Protein AF-A0A8H6Z418-F1 (afdb_monomer_lite)

Structure (mmCIF, N/CA/C/O backbone):
data_AF-A0A8H6Z418-F1
#
_entry.id   AF-A0A8H6Z418-F1
#
loop_
_atom_site.group_PDB
_atom_site.id
_atom_site.type_symbol
_atom_site.label_atom_id
_atom_site.label_alt_id
_atom_site.label_comp_id
_atom_site.label_asym_id
_atom_site.label_entity_id
_atom_site.label_seq_id
_atom_site.pdbx_PDB_ins_code
_atom_site.Cartn_x
_atom_site.Cartn_y
_atom_site.Cartn_z
_atom_site.occupancy
_atom_site.B_iso_or_equiv
_atom_site.auth_seq_id
_atom_site.auth_comp_id
_atom_site.auth_asym_id
_atom_site.auth_atom_id
_atom_site.pdbx_PDB_model_num
ATOM 1 N N . MET A 1 1 ? -3.586 14.957 1.392 1.00 54.38 1 MET A N 1
ATOM 2 C CA . MET A 1 1 ? -2.529 14.765 2.414 1.00 54.38 1 MET A CA 1
ATOM 3 C C . MET A 1 1 ? -3.075 15.207 3.766 1.00 54.38 1 MET A C 1
ATOM 5 O O . MET A 1 1 ? -3.506 16.353 3.880 1.00 54.38 1 MET A O 1
ATOM 9 N N . LEU A 1 2 ? -3.135 14.298 4.745 1.00 67.88 2 LEU A N 1
ATOM 10 C CA . LEU A 1 2 ? -3.645 14.557 6.098 1.00 67.88 2 LEU A CA 1
ATOM 11 C C . LEU A 1 2 ? -2.848 15.689 6.769 1.00 67.88 2 LEU A C 1
ATOM 13 O O . LEU A 1 2 ? -1.643 15.572 6.959 1.00 67.88 2 LEU A O 1
ATOM 17 N N . ARG A 1 3 ? -3.514 16.800 7.108 1.00 73.06 3 ARG A N 1
ATOM 18 C CA . ARG A 1 3 ? -2.892 17.946 7.810 1.00 73.06 3 ARG A CA 1
ATOM 19 C C . ARG A 1 3 ? -3.081 17.899 9.328 1.00 73.06 3 ARG A C 1
ATOM 21 O O . ARG A 1 3 ? -2.380 18.600 10.050 1.00 73.06 3 ARG A O 1
ATOM 28 N N . ARG A 1 4 ? -4.060 17.124 9.802 1.00 80.25 4 ARG A N 1
ATOM 29 C CA . ARG A 1 4 ? -4.372 16.894 11.217 1.00 80.25 4 ARG A CA 1
ATOM 30 C C . ARG A 1 4 ? -4.890 15.477 11.390 1.00 80.25 4 ARG A C 1
ATOM 32 O O . ARG A 1 4 ? -5.696 15.021 10.587 1.00 80.25 4 ARG A O 1
ATOM 39 N N . GLU A 1 5 ? -4.455 14.831 12.459 1.00 84.00 5 GLU A N 1
ATOM 40 C CA . GLU A 1 5 ? -4.834 13.466 12.807 1.00 84.00 5 GLU A CA 1
ATOM 41 C C . GLU A 1 5 ? -6.181 13.457 13.547 1.00 84.00 5 GLU A C 1
ATOM 43 O O . GLU A 1 5 ? -6.262 13.356 14.769 1.00 84.00 5 GLU A O 1
ATOM 48 N N . THR A 1 6 ? -7.268 13.657 12.800 1.00 90.44 6 THR A N 1
ATOM 49 C CA . THR A 1 6 ? -8.636 13.544 13.320 1.00 90.44 6 THR A CA 1
ATOM 50 C C . THR A 1 6 ? -9.298 12.286 12.780 1.00 90.44 6 THR A C 1
ATOM 52 O O . THR A 1 6 ? -9.028 11.877 11.655 1.00 90.44 6 THR A O 1
ATOM 55 N N . ALA A 1 7 ? -10.205 11.697 13.561 1.00 89.50 7 ALA A N 1
ATOM 56 C CA . ALA A 1 7 ? -10.920 10.482 13.171 1.00 89.50 7 ALA A CA 1
ATOM 57 C C . ALA A 1 7 ? -11.577 10.597 11.785 1.00 89.50 7 ALA A C 1
ATOM 59 O O . ALA A 1 7 ? -11.396 9.724 10.946 1.00 89.50 7 ALA A O 1
ATOM 60 N N . ASN A 1 8 ? -12.259 11.715 11.515 1.00 89.81 8 ASN A N 1
ATOM 61 C CA . ASN A 1 8 ? -12.911 11.946 10.225 1.00 89.81 8 ASN A CA 1
ATOM 62 C C . ASN A 1 8 ? -11.891 12.041 9.088 1.00 89.81 8 ASN A C 1
ATOM 64 O O . ASN A 1 8 ? -12.056 11.390 8.069 1.00 89.81 8 ASN A O 1
ATOM 68 N N . ALA A 1 9 ? -10.803 12.796 9.276 1.00 91.62 9 ALA A N 1
ATOM 69 C CA . ALA A 1 9 ? -9.796 12.944 8.231 1.00 91.62 9 ALA A CA 1
ATOM 70 C C . ALA A 1 9 ? -9.080 11.618 7.929 1.00 91.62 9 ALA A C 1
ATOM 72 O O . ALA A 1 9 ? -8.718 11.368 6.783 1.00 91.62 9 ALA A O 1
ATOM 73 N N . ILE A 1 10 ? -8.871 10.777 8.947 1.00 92.00 10 ILE A N 1
ATOM 74 C CA . ILE A 1 10 ? -8.301 9.436 8.782 1.00 92.00 10 ILE A CA 1
ATOM 75 C C . ILE A 1 10 ? -9.296 8.528 8.057 1.00 92.00 10 ILE A C 1
ATOM 77 O O . ILE A 1 10 ? -8.903 7.860 7.107 1.00 92.00 10 ILE A O 1
ATOM 81 N N . GLY A 1 11 ? -10.568 8.528 8.463 1.00 91.31 11 GLY A N 1
ATOM 82 C CA . GLY A 1 11 ? -11.621 7.739 7.820 1.00 91.31 11 GLY A CA 1
ATOM 83 C C . GLY A 1 11 ? -11.795 8.101 6.345 1.00 91.31 11 GLY A C 1
ATOM 84 O O . GLY A 1 11 ? -11.736 7.220 5.490 1.00 91.31 11 GLY A O 1
ATOM 85 N N . ASP A 1 12 ? -11.904 9.398 6.042 1.00 91.69 12 ASP A N 1
ATOM 86 C CA . ASP A 1 12 ? -12.006 9.917 4.674 1.00 91.69 12 ASP A CA 1
ATOM 87 C C . ASP A 1 12 ? -10.789 9.520 3.835 1.00 91.69 12 ASP A C 1
ATOM 89 O O . ASP A 1 12 ? -10.930 9.102 2.688 1.00 91.69 12 ASP A O 1
ATOM 93 N N . TRP A 1 13 ? -9.589 9.619 4.410 1.00 92.50 13 TRP A N 1
ATOM 94 C CA . TRP A 1 13 ? -8.359 9.234 3.728 1.00 92.50 13 TRP A CA 1
ATOM 95 C C . TRP A 1 13 ? -8.300 7.727 3.447 1.00 92.50 13 TRP A C 1
ATOM 97 O O . TRP A 1 13 ? -8.028 7.339 2.313 1.00 92.50 13 TRP A O 1
ATOM 107 N N . ILE A 1 14 ? -8.599 6.870 4.431 1.00 91.00 14 ILE A N 1
ATOM 108 C CA . ILE A 1 14 ? -8.635 5.410 4.234 1.00 91.00 14 ILE A CA 1
ATOM 109 C C . ILE A 1 14 ? -9.645 5.055 3.136 1.00 91.00 14 ILE A C 1
ATOM 111 O O . ILE A 1 14 ? -9.344 4.259 2.247 1.00 91.00 14 ILE A O 1
ATOM 115 N N . PHE A 1 15 ? -10.821 5.678 3.154 1.00 89.75 15 PHE A N 1
ATOM 116 C CA . PHE A 1 15 ? -11.842 5.445 2.142 1.00 89.75 15 PHE A CA 1
ATOM 117 C C . PHE A 1 15 ? -11.400 5.897 0.744 1.00 89.75 15 PHE A C 1
ATOM 119 O O . PHE A 1 15 ? -11.355 5.095 -0.188 1.00 89.75 15 PHE A O 1
ATOM 126 N N . GLN A 1 16 ? -11.038 7.169 0.588 1.00 90.38 16 GLN A N 1
ATOM 127 C CA . GLN A 1 16 ? -10.791 7.771 -0.723 1.00 90.38 16 GLN A CA 1
ATOM 128 C C . GLN A 1 16 ? -9.465 7.331 -1.344 1.00 90.38 16 GLN A C 1
ATOM 130 O O . GLN A 1 16 ? -9.397 7.065 -2.543 1.00 90.38 16 GLN A O 1
ATOM 135 N N . ASP A 1 17 ? -8.397 7.286 -0.550 1.00 88.69 17 ASP A N 1
ATOM 136 C CA . ASP A 1 17 ? -7.041 7.090 -1.062 1.00 88.69 17 ASP A CA 1
ATOM 137 C C . ASP A 1 17 ? -6.565 5.639 -1.001 1.00 88.69 17 ASP A C 1
ATOM 139 O O . ASP A 1 17 ? -5.621 5.293 -1.725 1.00 88.69 17 ASP A O 1
ATOM 143 N N . LEU A 1 18 ? -7.203 4.810 -0.168 1.00 87.81 18 LEU A N 1
ATOM 144 C CA . LEU A 1 18 ? -6.869 3.399 -0.006 1.00 87.81 18 LEU A CA 1
ATOM 145 C C . LEU A 1 18 ? -7.930 2.513 -0.668 1.00 87.81 18 LEU A C 1
ATOM 147 O O . LEU A 1 18 ? -7.638 1.895 -1.685 1.00 87.81 18 LEU A O 1
ATOM 151 N N . ILE A 1 19 ? -9.166 2.517 -0.166 1.00 88.31 19 ILE A N 1
ATOM 152 C CA . ILE A 1 19 ? -10.219 1.581 -0.602 1.00 88.31 19 ILE A CA 1
ATOM 153 C C . ILE A 1 19 ? -10.680 1.873 -2.036 1.00 88.31 19 ILE A C 1
ATOM 155 O O . ILE A 1 19 ? -10.668 0.995 -2.895 1.00 88.31 19 ILE A O 1
ATOM 159 N N . CYS A 1 20 ? -11.021 3.126 -2.349 1.00 87.88 20 CYS A N 1
ATOM 160 C CA . CYS A 1 20 ? -11.458 3.498 -3.70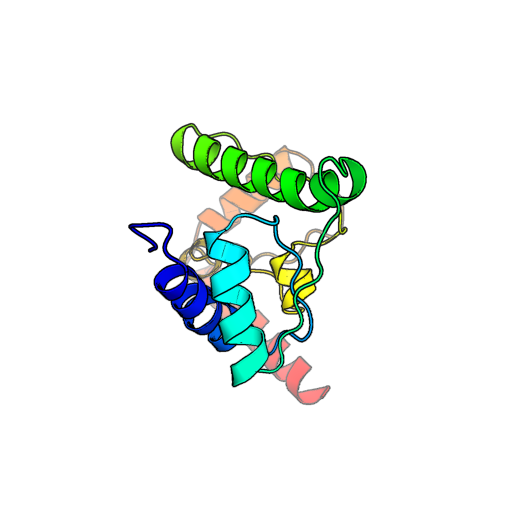0 1.00 87.88 20 CYS A CA 1
ATOM 161 C C . CYS A 1 20 ? -10.359 3.349 -4.766 1.00 87.88 20 CYS A C 1
ATOM 163 O O . CYS A 1 20 ? -10.665 3.346 -5.957 1.00 87.88 20 CYS A O 1
ATOM 165 N N . ARG A 1 21 ? -9.084 3.256 -4.361 1.00 85.38 21 ARG A N 1
ATOM 166 C CA . ARG A 1 21 ? -7.938 3.147 -5.277 1.00 85.38 21 ARG A CA 1
ATOM 167 C C . ARG A 1 21 ? -7.440 1.712 -5.447 1.00 85.38 21 ARG A C 1
ATOM 169 O O . ARG A 1 21 ? -7.008 1.369 -6.542 1.00 85.38 21 ARG A O 1
ATOM 176 N N . TRP A 1 22 ? -7.470 0.914 -4.383 1.00 80.81 22 TRP A N 1
ATOM 177 C CA . TRP A 1 22 ? -6.835 -0.407 -4.316 1.00 80.81 22 TRP A CA 1
ATOM 178 C C . TRP A 1 22 ? -7.817 -1.557 -4.061 1.00 80.81 22 TRP A C 1
ATOM 180 O O . TRP A 1 22 ? -7.376 -2.656 -3.750 1.00 80.81 22 TRP A O 1
ATOM 190 N N . GLU A 1 23 ? -9.117 -1.312 -4.245 1.00 79.50 23 GLU A N 1
ATOM 191 C CA . GLU A 1 23 ? -10.229 -2.251 -4.042 1.00 79.50 23 GLU A CA 1
ATOM 192 C C . GLU A 1 23 ? -10.667 -2.449 -2.578 1.00 79.50 23 GLU A C 1
ATOM 194 O O . GLU A 1 23 ? -10.229 -1.773 -1.644 1.00 79.50 23 GLU A O 1
ATOM 199 N N . THR A 1 24 ? -11.653 -3.332 -2.398 1.00 80.06 24 THR A N 1
ATOM 200 C CA . THR A 1 24 ? -12.341 -3.558 -1.130 1.00 80.06 24 THR A CA 1
ATOM 201 C C . THR A 1 24 ? -11.455 -4.286 -0.127 1.00 80.06 24 THR A C 1
ATOM 203 O O . THR A 1 24 ? -10.810 -5.286 -0.433 1.00 80.06 24 THR A O 1
ATOM 206 N N . LEU A 1 25 ? -11.498 -3.814 1.115 1.00 86.12 25 LEU A N 1
ATOM 207 C CA . LEU A 1 25 ? -10.762 -4.367 2.239 1.00 86.12 25 LEU A CA 1
ATOM 208 C C . LEU A 1 25 ? -11.761 -4.893 3.273 1.00 86.12 25 LEU A C 1
ATOM 210 O O . LEU A 1 25 ? -12.699 -4.189 3.625 1.00 86.12 25 LEU A O 1
ATOM 214 N N . LEU A 1 26 ? -11.586 -6.131 3.739 1.00 88.12 26 LEU A N 1
ATOM 215 C CA . LEU A 1 26 ? -12.503 -6.751 4.710 1.00 88.12 26 LEU A CA 1
ATOM 216 C C . LEU A 1 26 ? -12.075 -6.507 6.157 1.00 88.12 26 LEU A C 1
ATOM 218 O O . LEU A 1 26 ? -12.913 -6.352 7.043 1.00 88.12 26 LEU A O 1
ATOM 222 N N . GLU A 1 27 ? -10.767 -6.493 6.393 1.00 91.44 27 GLU A N 1
ATOM 223 C CA . GLU A 1 27 ? -10.183 -6.429 7.725 1.00 91.44 27 GLU A CA 1
ATOM 224 C C . GLU A 1 27 ? -8.979 -5.499 7.711 1.00 91.44 27 GLU A C 1
ATOM 226 O O . GLU A 1 27 ? -8.101 -5.619 6.854 1.00 91.44 27 GLU A O 1
ATOM 231 N N . ILE A 1 28 ? -8.933 -4.583 8.674 1.00 89.69 28 ILE A N 1
ATOM 232 C CA . ILE A 1 28 ? -7.834 -3.641 8.850 1.00 89.69 28 ILE A CA 1
ATOM 233 C C . ILE A 1 28 ? -7.231 -3.794 10.239 1.00 89.69 28 ILE A C 1
ATOM 235 O O . ILE A 1 28 ? -7.938 -3.943 11.234 1.00 89.69 28 ILE A O 1
ATOM 239 N N . VAL A 1 29 ? -5.905 -3.755 10.303 1.00 87.69 29 VAL A N 1
ATOM 240 C CA . VAL A 1 29 ? -5.139 -3.847 11.547 1.00 87.69 29 VAL A CA 1
ATOM 241 C C . VAL A 1 29 ? -4.414 -2.519 11.724 1.00 87.69 29 VAL A C 1
ATOM 243 O O . VAL A 1 29 ? -3.580 -2.164 10.889 1.00 87.69 29 VAL A O 1
ATOM 246 N N . THR A 1 30 ? -4.716 -1.785 12.792 1.00 86.38 30 THR A N 1
ATOM 247 C CA . THR A 1 30 ? -4.004 -0.548 13.147 1.00 86.38 30 THR A CA 1
ATOM 248 C C . THR A 1 30 ? -3.590 -0.567 14.610 1.00 86.38 30 THR A C 1
ATOM 250 O O . THR A 1 30 ? -3.914 -1.490 15.360 1.00 86.38 30 THR A O 1
ATOM 253 N N . ASP A 1 31 ? -2.863 0.465 15.038 1.00 81.38 31 ASP A N 1
ATOM 254 C CA . ASP A 1 31 ? -2.740 0.725 16.465 1.00 81.38 31 ASP A CA 1
ATOM 255 C C . ASP A 1 31 ? -4.101 1.107 17.080 1.00 81.38 31 ASP A C 1
ATOM 257 O O . ASP A 1 31 ? -5.076 1.416 16.388 1.00 81.38 31 ASP A O 1
ATOM 261 N N . ASN A 1 32 ? -4.168 1.072 18.412 1.00 86.38 32 ASN A N 1
ATOM 262 C CA . ASN A 1 32 ? -5.361 1.470 19.160 1.00 86.38 32 ASN A CA 1
ATOM 263 C C . ASN A 1 32 ? -5.360 2.972 19.495 1.00 86.38 32 ASN A C 1
ATOM 265 O O . ASN A 1 32 ? -5.898 3.375 20.531 1.00 86.38 32 ASN A O 1
ATOM 269 N N . GLY A 1 33 ? -4.726 3.811 18.670 1.00 86.56 33 GLY A N 1
ATOM 270 C CA . GLY A 1 33 ? -4.790 5.257 18.826 1.00 86.56 33 GLY A CA 1
ATOM 271 C C . GLY A 1 33 ? -6.242 5.737 18.794 1.00 86.56 33 GLY A C 1
ATOM 272 O O . GLY A 1 33 ? -7.039 5.303 17.964 1.00 86.56 33 GLY A O 1
ATOM 273 N N . ILE A 1 34 ? -6.608 6.657 19.693 1.00 89.50 34 ILE A N 1
ATOM 274 C CA . ILE A 1 34 ? -7.982 7.190 19.788 1.00 89.50 34 ILE A CA 1
ATOM 275 C C . ILE A 1 34 ? -8.522 7.688 18.427 1.00 89.50 34 ILE A C 1
ATOM 277 O O . ILE A 1 34 ? -9.699 7.439 18.144 1.00 89.50 34 ILE A O 1
ATOM 281 N N . PRO A 1 35 ? -7.728 8.370 17.572 1.00 90.81 35 PRO A N 1
ATOM 282 C CA . PRO A 1 35 ? -8.184 8.769 16.241 1.00 90.81 35 PRO A CA 1
ATOM 283 C C . PRO A 1 35 ? -8.525 7.580 15.333 1.00 90.81 35 PRO A C 1
ATOM 285 O O . PRO A 1 35 ? -9.581 7.604 14.703 1.00 90.81 35 PRO A O 1
ATOM 288 N N . PHE A 1 36 ? -7.689 6.536 15.313 1.00 90.31 36 PHE A N 1
ATOM 289 C CA . PHE A 1 36 ? -7.905 5.325 14.516 1.00 90.31 36 PHE A CA 1
ATOM 290 C C . PHE A 1 36 ? -9.116 4.538 14.996 1.00 90.31 36 PHE A C 1
ATOM 292 O O . PHE A 1 36 ? -9.981 4.222 14.190 1.00 90.31 36 PHE A O 1
ATOM 299 N N . LEU A 1 37 ? -9.256 4.323 16.307 1.00 91.50 37 LEU A N 1
ATOM 300 C CA . LEU A 1 37 ? -10.421 3.637 16.872 1.00 91.50 37 LEU A CA 1
ATOM 301 C C . LEU A 1 37 ? -11.742 4.277 16.428 1.00 91.50 37 LEU A C 1
ATOM 303 O O . LEU A 1 37 ? -12.685 3.583 16.061 1.00 91.50 37 LEU A O 1
ATOM 307 N N . LYS A 1 38 ? -11.806 5.612 16.424 1.00 92.94 38 LYS A N 1
ATOM 308 C CA . LYS A 1 38 ? -12.995 6.348 15.980 1.00 92.94 38 LYS A CA 1
ATOM 309 C C . LYS A 1 38 ? -13.185 6.305 14.462 1.00 92.94 38 LYS A C 1
ATOM 311 O O . LYS A 1 38 ? -14.315 6.167 14.009 1.00 92.94 38 LYS A O 1
ATOM 316 N N . ALA A 1 39 ? -12.105 6.435 13.691 1.00 93.00 39 ALA A N 1
ATOM 317 C CA . ALA A 1 39 ? -12.154 6.364 12.231 1.00 93.00 39 ALA A CA 1
ATOM 318 C C . ALA A 1 39 ? -12.632 4.987 11.755 1.00 93.00 39 ALA A C 1
ATOM 320 O O . ALA A 1 39 ? -13.472 4.883 10.866 1.00 93.00 39 ALA A O 1
ATOM 321 N N . LEU A 1 40 ? -12.122 3.931 12.382 1.00 92.88 40 LEU A N 1
ATOM 322 C CA . LEU A 1 40 ? -12.437 2.558 12.029 1.00 92.88 40 LEU A CA 1
ATOM 323 C C . LEU A 1 40 ? -13.823 2.137 12.505 1.00 92.88 40 LEU A C 1
ATOM 325 O O . LEU A 1 40 ? -14.486 1.415 11.779 1.00 92.88 40 LEU A O 1
ATOM 329 N N . ALA A 1 41 ? -14.312 2.654 13.637 1.00 93.56 41 ALA A N 1
ATOM 330 C CA . ALA A 1 41 ? -15.708 2.454 14.032 1.00 93.56 41 ALA A CA 1
ATOM 331 C C . ALA A 1 41 ? -16.691 2.995 12.974 1.00 93.56 41 ALA A C 1
ATOM 333 O O . ALA A 1 41 ? -17.700 2.358 12.688 1.00 93.56 41 ALA A O 1
ATOM 334 N N . TYR A 1 42 ? -16.374 4.145 12.366 1.00 91.38 42 TYR A N 1
ATOM 335 C CA . TYR A 1 42 ? -17.133 4.694 11.237 1.00 91.38 42 TYR A CA 1
ATOM 336 C C . TYR A 1 42 ? -17.033 3.807 9.984 1.00 91.38 42 TYR A C 1
ATOM 338 O O . TYR A 1 42 ? -18.039 3.521 9.338 1.00 91.38 42 TYR A O 1
ATOM 346 N N . LEU A 1 43 ? -15.829 3.339 9.639 1.00 91.81 43 LEU A N 1
ATOM 347 C CA . LEU A 1 43 ? -15.645 2.483 8.463 1.00 91.81 43 LEU A CA 1
ATOM 348 C C . LEU A 1 43 ? -16.289 1.100 8.631 1.00 91.81 43 LEU A C 1
ATOM 350 O O . LEU A 1 43 ? -16.783 0.528 7.662 1.00 91.81 43 LEU A O 1
ATOM 354 N N . GLU A 1 44 ? -16.324 0.574 9.852 1.00 93.69 44 GLU A N 1
ATOM 355 C CA . GLU A 1 44 ? -16.999 -0.677 10.178 1.00 93.69 44 GLU A CA 1
ATOM 356 C C . GLU A 1 44 ? -18.520 -0.545 10.038 1.00 93.69 44 GLU A C 1
ATOM 358 O O . GLU A 1 44 ? -19.162 -1.443 9.489 1.00 93.69 44 GLU A O 1
ATOM 363 N N . SER A 1 45 ? -19.105 0.581 10.470 1.00 92.88 45 SER A N 1
ATOM 364 C CA . SER A 1 45 ? -20.552 0.795 10.364 1.00 92.88 45 SER A CA 1
ATOM 365 C C . SER A 1 45 ? -21.023 1.008 8.927 1.00 92.88 45 SER A C 1
ATOM 367 O O . SER A 1 45 ? -22.045 0.449 8.543 1.00 92.88 45 SER A O 1
ATOM 369 N N . GLU A 1 46 ? -20.290 1.798 8.139 1.00 91.00 46 GLU A N 1
ATOM 370 C CA . GLU A 1 46 ? -20.707 2.171 6.779 1.00 91.00 46 GLU A CA 1
ATOM 371 C C . GLU A 1 46 ? -20.269 1.164 5.711 1.00 91.00 46 GLU A C 1
ATOM 373 O O . GLU A 1 46 ? -20.994 0.924 4.747 1.00 91.00 46 GLU A O 1
ATOM 378 N N . TYR A 1 47 ? -19.082 0.572 5.866 1.00 89.88 47 TYR A N 1
ATOM 379 C CA . TYR A 1 47 ? -18.451 -0.251 4.827 1.00 89.88 47 TYR A CA 1
ATOM 380 C C . TYR A 1 47 ? -18.167 -1.689 5.276 1.00 89.88 47 TYR A C 1
ATOM 382 O O . TYR A 1 47 ? -17.598 -2.461 4.506 1.00 89.88 47 TYR A O 1
ATOM 390 N N . HIS A 1 48 ? -18.560 -2.069 6.498 1.00 92.06 48 HIS A N 1
ATOM 391 C CA . HIS A 1 48 ? -18.362 -3.412 7.063 1.00 92.06 48 HIS A CA 1
ATOM 392 C C . HIS A 1 48 ? -16.896 -3.866 7.123 1.00 92.06 48 HIS A C 1
ATOM 394 O O . HIS A 1 48 ? -16.601 -5.062 7.088 1.00 92.06 48 HIS A O 1
ATOM 400 N N . ILE A 1 49 ? -15.980 -2.905 7.248 1.00 91.69 49 ILE A N 1
ATOM 401 C CA . ILE A 1 49 ? -14.543 -3.152 7.362 1.00 91.69 49 ILE A CA 1
ATOM 402 C C . ILE A 1 49 ? -14.208 -3.383 8.827 1.00 91.69 49 ILE A C 1
ATOM 404 O O . ILE A 1 49 ? -14.271 -2.460 9.637 1.00 91.69 49 ILE A O 1
ATOM 408 N N . LYS A 1 50 ? -13.848 -4.615 9.178 1.00 92.25 50 LYS A N 1
ATOM 409 C CA . LYS A 1 50 ? -13.611 -4.985 10.574 1.00 92.25 50 LYS A CA 1
ATOM 410 C C . LYS A 1 50 ? -12.257 -4.488 11.047 1.00 92.25 50 LYS A C 1
ATOM 412 O O . LYS A 1 50 ? -11.236 -4.740 10.405 1.00 92.25 50 LYS A O 1
ATOM 417 N N . HIS A 1 51 ? -12.234 -3.847 12.209 1.00 91.25 51 HIS A N 1
ATOM 418 C CA . HIS A 1 51 ? -10.983 -3.506 12.868 1.00 91.25 51 HIS A CA 1
ATOM 419 C C . HIS A 1 51 ? -10.476 -4.664 13.732 1.00 91.25 51 HIS A C 1
ATOM 421 O O . HIS A 1 51 ? -11.146 -5.122 14.658 1.00 91.25 51 HIS A O 1
ATOM 427 N N . ILE A 1 52 ? -9.249 -5.104 13.466 1.00 88.62 52 ILE A N 1
ATOM 428 C CA . ILE A 1 52 ? -8.536 -6.055 14.312 1.00 88.62 52 ILE A CA 1
ATOM 429 C C . ILE A 1 52 ? -7.731 -5.278 15.350 1.00 88.62 52 ILE A C 1
ATOM 431 O O . ILE A 1 52 ? -6.676 -4.715 15.062 1.00 88.62 52 ILE A O 1
ATOM 435 N N . HIS A 1 53 ? -8.213 -5.317 16.588 1.00 85.06 53 HIS A N 1
ATOM 436 C CA . HIS A 1 53 ? -7.516 -4.741 17.728 1.00 85.06 53 HIS A CA 1
ATOM 437 C C . HIS A 1 53 ? -6.274 -5.558 18.085 1.00 85.06 53 HIS A C 1
ATOM 439 O O . HIS A 1 53 ? -6.365 -6.705 18.529 1.00 85.06 53 HIS A O 1
ATOM 445 N N . ILE A 1 54 ? -5.101 -4.946 17.958 1.00 80.00 54 ILE A N 1
ATOM 446 C CA . ILE A 1 54 ? -3.859 -5.530 18.466 1.00 80.00 54 ILE A CA 1
ATOM 447 C C . ILE A 1 54 ? -3.748 -5.317 19.977 1.00 80.00 54 ILE A C 1
ATOM 449 O O . ILE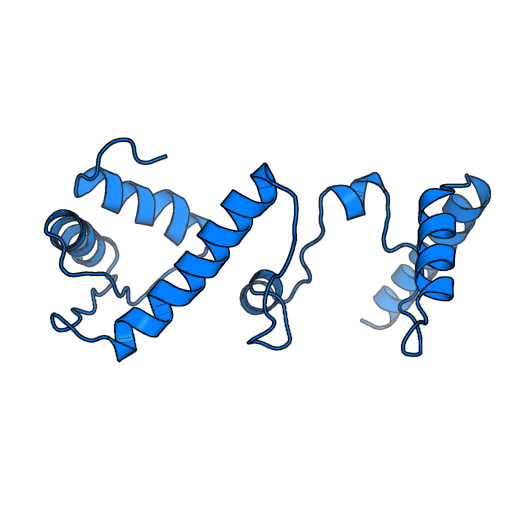 A 1 54 ? -4.159 -4.286 20.506 1.00 80.00 54 ILE A O 1
ATOM 453 N N . SER A 1 55 ? -3.169 -6.269 20.706 1.00 78.25 55 SER A N 1
ATOM 454 C CA . SER A 1 55 ? -2.826 -6.034 22.111 1.00 78.25 55 SER A CA 1
ATOM 455 C C . SER A 1 55 ? -1.729 -4.972 22.212 1.00 78.25 55 SER A C 1
ATOM 457 O O . SER A 1 55 ? -0.803 -4.946 21.396 1.00 78.25 55 SER A O 1
ATOM 459 N N . GLY A 1 56 ? -1.780 -4.131 23.249 1.00 69.94 56 GLY A N 1
ATOM 460 C CA . GLY A 1 56 ? -0.668 -3.231 23.556 1.00 69.94 56 GLY A CA 1
ATOM 461 C C . GLY A 1 56 ? 0.647 -4.011 23.691 1.00 69.94 56 GLY A C 1
ATOM 462 O O . GLY A 1 56 ? 0.658 -5.108 24.245 1.00 69.94 56 GLY A O 1
ATOM 463 N N . TYR A 1 57 ? 1.744 -3.448 23.175 1.00 61.97 57 TYR A N 1
ATOM 464 C CA . TYR A 1 57 ? 3.101 -4.015 23.260 1.00 61.97 57 TYR A CA 1
ATOM 465 C C . TYR A 1 57 ? 3.334 -5.372 22.554 1.00 61.97 57 TYR A C 1
ATOM 467 O O . TYR A 1 57 ? 4.223 -6.123 22.950 1.00 61.97 57 TYR A O 1
ATOM 475 N N . ASN A 1 58 ? 2.611 -5.696 21.474 1.00 71.12 58 ASN A N 1
ATOM 476 C CA . ASN A 1 58 ? 2.927 -6.876 20.655 1.00 71.12 58 ASN A CA 1
ATOM 477 C C . ASN A 1 58 ? 4.004 -6.579 19.591 1.00 71.12 58 ASN A C 1
ATOM 479 O O . ASN A 1 58 ? 3.703 -6.292 18.432 1.00 71.12 58 ASN A O 1
ATOM 483 N N . SER A 1 59 ? 5.277 -6.692 19.978 1.00 64.94 59 SER A N 1
ATOM 484 C CA . SER A 1 59 ? 6.427 -6.435 19.096 1.00 64.94 59 SER A CA 1
ATOM 485 C C . SER A 1 59 ? 6.500 -7.355 17.868 1.00 64.94 59 SER A C 1
ATOM 487 O O . SER A 1 59 ? 7.066 -6.962 16.847 1.00 64.94 59 SER A O 1
ATOM 489 N N . HIS A 1 60 ? 5.911 -8.556 17.918 1.00 68.69 60 HIS A N 1
ATOM 490 C CA . HIS A 1 60 ? 5.877 -9.465 16.770 1.00 68.69 60 HIS A CA 1
ATOM 491 C C . HIS A 1 60 ? 4.906 -8.998 15.683 1.00 68.69 60 HIS A C 1
ATOM 493 O O . HIS A 1 60 ? 5.292 -8.974 14.514 1.00 68.69 60 HIS A O 1
ATOM 499 N N . ALA A 1 61 ? 3.688 -8.592 16.058 1.00 65.50 61 ALA A N 1
ATOM 500 C CA . ALA A 1 61 ? 2.716 -8.033 15.116 1.00 65.50 61 ALA A CA 1
ATOM 501 C C . ALA A 1 61 ? 3.183 -6.669 14.586 1.00 65.50 61 ALA A C 1
ATOM 503 O O . ALA A 1 61 ? 3.208 -6.443 13.375 1.00 65.50 61 ALA A O 1
ATOM 504 N N . ASN A 1 62 ? 3.672 -5.804 15.479 1.00 67.75 62 ASN A N 1
ATOM 505 C CA . ASN A 1 62 ? 4.203 -4.497 15.099 1.00 67.75 62 ASN A CA 1
ATOM 506 C C . ASN A 1 62 ? 5.414 -4.624 14.173 1.00 67.75 62 ASN A C 1
ATOM 508 O O . ASN A 1 62 ? 5.518 -3.891 13.198 1.00 67.75 62 ASN A O 1
ATOM 512 N N . GLY A 1 63 ? 6.288 -5.611 14.391 1.00 69.75 63 GLY A N 1
ATOM 513 C CA . GLY A 1 63 ? 7.473 -5.825 13.561 1.00 69.75 63 GLY A CA 1
ATOM 514 C C . GLY A 1 63 ? 7.188 -6.199 12.099 1.00 69.75 63 GLY A C 1
ATOM 515 O O . GLY A 1 63 ? 8.110 -6.146 11.280 1.00 69.75 63 GLY A O 1
ATOM 516 N N . VAL A 1 64 ? 5.957 -6.593 11.750 1.00 74.69 64 VAL A N 1
ATOM 517 C CA . VAL A 1 64 ? 5.528 -6.794 10.352 1.00 74.69 64 VAL A CA 1
ATOM 518 C C . VAL A 1 64 ? 5.169 -5.463 9.688 1.00 74.69 64 VAL A C 1
ATOM 520 O O . VAL A 1 64 ? 5.474 -5.292 8.513 1.00 74.69 64 VAL A O 1
ATOM 523 N N . ILE A 1 65 ? 4.591 -4.521 10.440 1.00 72.62 65 ILE A N 1
ATOM 524 C CA . ILE A 1 65 ? 4.157 -3.196 9.964 1.00 72.62 65 ILE A CA 1
ATOM 525 C C . ILE A 1 65 ? 5.313 -2.180 10.006 1.00 72.62 65 ILE A C 1
ATOM 527 O O . ILE A 1 65 ? 5.519 -1.414 9.068 1.00 72.62 65 ILE A O 1
ATOM 531 N N . GLU A 1 66 ? 6.122 -2.200 11.067 1.00 74.69 66 GLU A N 1
ATOM 532 C CA . GLU A 1 66 ? 7.204 -1.233 11.294 1.00 74.69 66 GLU A CA 1
ATOM 533 C C . GLU A 1 66 ? 8.368 -1.384 10.307 1.00 74.69 66 GLU A C 1
ATOM 535 O O . GLU A 1 66 ? 9.021 -0.402 9.957 1.00 74.69 66 GLU A O 1
ATOM 540 N N . ARG A 1 67 ? 8.641 -2.600 9.820 1.00 74.69 67 ARG A N 1
ATOM 541 C CA . ARG A 1 67 ?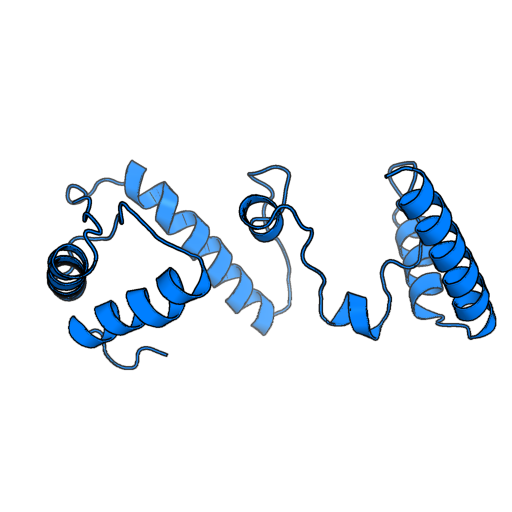 9.743 -2.842 8.873 1.00 74.69 67 ARG A CA 1
ATOM 542 C C . ARG A 1 67 ? 9.497 -2.219 7.490 1.00 74.69 67 ARG A C 1
ATOM 544 O O . ARG A 1 67 ? 10.384 -1.514 7.025 1.00 74.69 67 ARG A O 1
ATOM 551 N N . PRO A 1 68 ? 8.319 -2.378 6.857 1.00 74.75 68 PRO A N 1
ATOM 552 C CA . PRO A 1 68 ? 7.963 -1.615 5.661 1.00 74.75 68 PRO A CA 1
ATOM 553 C C . PRO A 1 68 ? 8.038 -0.099 5.870 1.00 74.75 68 PRO A C 1
ATOM 555 O O . PRO A 1 68 ? 8.493 0.617 4.982 1.00 74.75 68 PRO A O 1
ATOM 558 N N . HIS A 1 69 ? 7.640 0.408 7.045 1.00 77.38 69 HIS A N 1
ATOM 559 C CA . HIS A 1 69 ? 7.786 1.833 7.360 1.00 77.38 69 HIS A CA 1
ATOM 560 C C . HIS A 1 69 ? 9.253 2.272 7.380 1.00 77.38 69 HIS A C 1
ATOM 562 O O . HIS A 1 69 ? 9.564 3.366 6.905 1.00 77.38 69 HIS A O 1
ATOM 568 N N . PHE A 1 70 ? 10.153 1.430 7.901 1.00 76.44 70 PHE A N 1
ATOM 569 C CA . PHE A 1 70 ? 11.591 1.676 7.837 1.00 76.44 70 PHE A CA 1
ATOM 570 C C . PHE A 1 70 ? 12.064 1.774 6.386 1.00 76.44 70 PHE A C 1
ATOM 572 O O . PHE A 1 70 ? 12.687 2.772 6.045 1.00 76.44 70 PHE A O 1
ATOM 579 N N . ASP A 1 71 ? 11.700 0.818 5.527 1.00 74.31 71 ASP A N 1
ATOM 580 C CA . ASP A 1 71 ? 12.099 0.815 4.113 1.00 74.31 71 ASP A CA 1
ATOM 581 C C . ASP A 1 71 ? 11.583 2.061 3.367 1.00 74.31 71 ASP A C 1
ATOM 583 O O . ASP A 1 71 ? 12.326 2.692 2.616 1.00 74.31 71 ASP A O 1
ATOM 587 N N . VAL A 1 72 ? 10.331 2.476 3.607 1.00 75.25 72 VAL A N 1
ATOM 588 C CA . VAL A 1 72 ? 9.764 3.701 3.016 1.00 75.25 72 VAL A CA 1
ATOM 589 C C . VAL A 1 72 ? 10.507 4.937 3.517 1.00 75.25 72 VAL A C 1
ATOM 591 O O . VAL A 1 72 ? 10.923 5.769 2.713 1.00 75.25 72 VAL A O 1
ATOM 594 N N . ARG A 1 73 ? 10.734 5.058 4.829 1.00 74.75 73 ARG A N 1
ATOM 595 C CA . ARG A 1 73 ? 11.479 6.185 5.404 1.00 74.75 73 ARG A CA 1
ATOM 596 C C . ARG A 1 73 ? 12.907 6.243 4.873 1.00 74.75 73 ARG A C 1
ATOM 598 O O . ARG A 1 73 ? 13.385 7.325 4.543 1.00 74.75 73 ARG A O 1
ATOM 605 N N . GLU A 1 74 ? 13.572 5.097 4.788 1.00 75.44 74 GLU A N 1
ATOM 606 C CA . GLU A 1 74 ? 14.916 4.985 4.243 1.00 75.44 74 GLU A CA 1
ATOM 607 C C . GLU A 1 74 ? 14.913 5.394 2.769 1.00 75.44 74 GLU A C 1
ATOM 609 O O . GLU A 1 74 ? 15.717 6.232 2.388 1.00 75.44 74 GLU A O 1
ATOM 614 N N . SER A 1 75 ? 13.962 4.908 1.962 1.00 71.56 75 SER A N 1
ATOM 615 C CA . SER A 1 75 ? 13.835 5.291 0.551 1.00 71.56 75 SER A CA 1
ATOM 616 C C . SER A 1 75 ? 13.605 6.789 0.363 1.00 71.56 75 SER A C 1
ATOM 618 O O . SER A 1 75 ? 14.207 7.372 -0.527 1.00 71.56 75 SER A O 1
ATOM 620 N N . ILE A 1 76 ? 12.803 7.432 1.220 1.00 73.81 76 ILE A N 1
ATOM 621 C CA . ILE A 1 76 ? 12.565 8.880 1.168 1.00 73.81 76 ILE A CA 1
ATOM 622 C C . ILE A 1 76 ? 13.843 9.629 1.549 1.00 73.81 76 ILE A C 1
ATOM 624 O O . ILE A 1 76 ? 14.245 10.541 0.836 1.00 73.81 76 ILE A O 1
ATOM 628 N N . SER A 1 77 ? 14.512 9.219 2.633 1.00 72.25 77 SER A N 1
ATOM 629 C CA . SER A 1 77 ? 15.797 9.797 3.052 1.00 72.25 77 SER A CA 1
ATOM 630 C C . SER A 1 77 ? 16.853 9.660 1.953 1.00 72.25 77 SER A C 1
ATOM 632 O O . SER A 1 77 ? 17.599 10.589 1.674 1.00 72.25 77 SER A O 1
ATOM 634 N N . LYS A 1 78 ? 16.876 8.512 1.279 1.00 71.12 78 LYS A N 1
ATOM 635 C CA . LYS A 1 78 ? 17.778 8.199 0.172 1.00 71.12 78 LYS A CA 1
ATOM 636 C C . LYS A 1 78 ? 17.389 8.883 -1.134 1.00 71.12 78 LYS A C 1
ATOM 638 O O . LYS A 1 78 ? 18.264 9.166 -1.933 1.00 71.12 78 LYS A O 1
ATOM 643 N N . ALA A 1 79 ? 16.118 9.188 -1.373 1.00 67.12 79 ALA A N 1
ATOM 644 C CA . ALA A 1 79 ? 15.715 10.024 -2.506 1.00 67.12 79 ALA A CA 1
ATOM 645 C C . ALA A 1 79 ? 16.230 11.462 -2.346 1.00 67.12 79 ALA A C 1
ATOM 647 O O . ALA A 1 79 ? 16.433 12.156 -3.339 1.00 67.12 79 ALA A O 1
ATOM 648 N N . VAL A 1 80 ? 16.437 11.896 -1.100 1.00 72.06 80 VAL A N 1
ATOM 649 C CA . VAL A 1 80 ? 17.036 13.192 -0.776 1.00 72.06 80 VAL A CA 1
ATOM 650 C C . VAL A 1 80 ? 18.571 13.134 -0.858 1.00 72.06 80 VAL A C 1
ATOM 652 O O . VAL A 1 80 ? 19.152 14.054 -1.425 1.00 72.06 80 VAL A O 1
ATOM 655 N N . ASP A 1 81 ? 19.208 12.048 -0.388 1.00 64.81 81 ASP A N 1
ATOM 656 C CA . ASP A 1 81 ? 20.678 11.964 -0.227 1.00 64.81 81 ASP A CA 1
ATOM 657 C C . ASP A 1 81 ? 21.429 10.957 -1.142 1.00 64.81 81 ASP A C 1
ATOM 659 O O . ASP A 1 81 ? 22.657 10.919 -1.134 1.00 64.81 81 ASP A O 1
ATOM 663 N N . GLY A 1 82 ? 20.743 10.173 -1.980 1.00 46.75 82 GLY A N 1
ATOM 664 C CA . GLY A 1 82 ? 21.310 9.523 -3.172 1.00 46.75 82 GLY A CA 1
ATOM 665 C C . GLY A 1 82 ? 21.763 8.049 -3.136 1.00 46.75 82 GLY A C 1
ATOM 666 O O . GLY A 1 82 ? 22.439 7.656 -4.083 1.00 46.75 82 GLY A O 1
ATOM 667 N N . GLU A 1 83 ? 21.416 7.197 -2.158 1.00 43.41 83 GLU A N 1
ATOM 668 C CA . GLU A 1 83 ? 21.856 5.775 -2.177 1.00 43.41 83 GLU A CA 1
ATOM 669 C C . GLU A 1 83 ? 20.731 4.734 -2.063 1.00 43.41 83 GLU A C 1
ATOM 671 O O . GLU A 1 83 ? 20.042 4.659 -1.058 1.00 43.41 83 GLU A O 1
ATOM 676 N N . GLU A 1 84 ? 20.573 3.852 -3.053 1.00 47.62 84 GLU A N 1
ATOM 677 C CA . GLU A 1 84 ? 19.482 2.867 -3.135 1.00 47.62 84 GLU A CA 1
ATOM 678 C C . GLU A 1 84 ? 19.840 1.514 -2.484 1.00 47.62 84 GLU A C 1
ATOM 680 O O . GLU A 1 84 ? 20.854 0.909 -2.811 1.00 47.62 84 GLU A O 1
ATOM 685 N N . ASN A 1 85 ? 18.982 0.989 -1.596 1.00 46.66 85 ASN A N 1
ATOM 686 C CA . ASN A 1 85 ? 19.003 -0.430 -1.200 1.00 46.66 85 ASN A CA 1
ATOM 687 C C . ASN A 1 85 ? 17.580 -0.904 -0.841 1.00 46.66 85 ASN A C 1
ATOM 689 O O . ASN A 1 85 ? 17.231 -0.971 0.334 1.00 46.66 85 ASN A O 1
ATOM 693 N N . LEU A 1 86 ? 16.748 -1.239 -1.834 1.00 51.91 86 LEU A N 1
ATOM 694 C CA . LEU A 1 86 ? 15.469 -1.926 -1.594 1.00 51.91 86 LEU A CA 1
ATOM 695 C C . LEU A 1 86 ? 15.723 -3.432 -1.387 1.00 51.91 86 LEU A C 1
ATOM 697 O O . LEU A 1 86 ? 16.216 -4.121 -2.283 1.00 51.91 86 LEU A O 1
ATOM 701 N N . ARG A 1 87 ? 15.400 -3.976 -0.205 1.00 53.41 87 ARG A N 1
ATOM 702 C CA . ARG A 1 87 ? 15.617 -5.404 0.099 1.00 53.41 87 ARG A CA 1
ATOM 703 C C . ARG A 1 87 ? 14.520 -6.304 -0.493 1.00 53.41 87 ARG A C 1
ATOM 705 O O . ARG A 1 87 ? 13.327 -6.078 -0.318 1.00 53.41 87 ARG A O 1
ATOM 712 N N . ARG A 1 88 ? 14.946 -7.389 -1.155 1.00 53.06 88 ARG A N 1
ATOM 713 C CA . ARG A 1 88 ? 14.111 -8.393 -1.848 1.00 53.06 88 ARG A CA 1
ATOM 714 C C . ARG A 1 88 ? 13.614 -9.488 -0.893 1.00 53.06 88 ARG A C 1
ATOM 716 O O . ARG A 1 88 ? 14.260 -10.522 -0.765 1.00 53.06 88 ARG A O 1
ATOM 723 N N . ARG A 1 89 ? 12.474 -9.296 -0.219 1.00 56.84 89 ARG A N 1
ATOM 724 C CA . ARG A 1 89 ? 11.893 -10.347 0.650 1.00 56.84 89 ARG A CA 1
ATOM 725 C C . ARG A 1 89 ? 10.924 -11.288 -0.078 1.00 56.84 89 ARG A C 1
ATOM 727 O O . ARG A 1 89 ? 10.854 -12.459 0.265 1.00 56.84 89 ARG A O 1
ATOM 734 N N . MET A 1 90 ? 10.207 -10.794 -1.088 1.00 61.38 90 MET A N 1
ATOM 735 C CA . MET A 1 90 ? 9.157 -11.553 -1.789 1.00 61.38 90 MET A CA 1
ATOM 736 C C . MET A 1 90 ? 9.637 -12.251 -3.070 1.00 61.38 90 MET A C 1
ATOM 738 O O . MET A 1 90 ? 8.830 -12.822 -3.793 1.00 61.38 90 MET A O 1
ATOM 742 N N . GLY A 1 91 ? 10.924 -12.139 -3.421 1.00 70.00 91 GLY A N 1
ATOM 743 C CA . GLY A 1 91 ? 11.435 -12.567 -4.733 1.00 70.00 91 GLY A CA 1
ATOM 744 C C . GLY A 1 91 ? 10.942 -11.714 -5.917 1.00 70.00 91 GLY A C 1
ATOM 745 O O . GLY A 1 91 ? 11.485 -11.825 -7.009 1.00 70.00 91 GLY A O 1
ATOM 746 N N . CYS A 1 92 ? 9.978 -10.818 -5.692 1.00 67.56 92 CYS A N 1
ATOM 747 C CA . CYS A 1 92 ? 9.418 -9.865 -6.648 1.00 67.56 92 CYS A CA 1
ATOM 748 C C . CYS A 1 92 ? 9.186 -8.492 -5.983 1.00 67.56 92 CYS A C 1
ATOM 750 O O . CYS A 1 92 ? 9.349 -8.343 -4.766 1.00 67.56 92 CYS A O 1
ATOM 752 N N . SER A 1 93 ? 8.850 -7.468 -6.775 1.00 69.62 93 SER A N 1
ATOM 753 C CA . SER A 1 93 ? 8.520 -6.140 -6.240 1.00 69.62 93 SER A CA 1
ATOM 754 C C . SER A 1 93 ? 7.125 -6.138 -5.596 1.00 69.62 93 SER A C 1
ATOM 756 O O . SER A 1 93 ? 6.251 -6.872 -6.056 1.00 69.62 93 SER A O 1
ATOM 758 N N . PRO A 1 94 ? 6.859 -5.296 -4.577 1.00 74.75 94 PRO A N 1
ATOM 759 C CA . PRO A 1 94 ? 5.510 -5.149 -4.021 1.00 74.75 94 PRO A CA 1
ATOM 760 C C . PRO A 1 94 ? 4.458 -4.792 -5.068 1.00 74.75 94 PRO A C 1
ATOM 762 O O . PRO A 1 94 ? 3.360 -5.336 -5.047 1.00 74.75 94 PRO A O 1
ATOM 765 N N . TYR A 1 95 ? 4.824 -3.950 -6.036 1.00 75.50 95 TYR A N 1
ATOM 766 C CA . TYR A 1 95 ? 3.957 -3.635 -7.165 1.00 75.50 95 TYR A CA 1
ATOM 767 C C . TYR A 1 95 ? 3.601 -4.890 -7.976 1.00 75.50 95 TYR A C 1
ATOM 769 O O . TYR A 1 95 ? 2.430 -5.108 -8.264 1.00 75.50 95 TYR A O 1
ATOM 777 N N . PHE A 1 96 ? 4.580 -5.749 -8.282 1.00 75.81 96 PHE A N 1
ATOM 778 C CA . PHE A 1 96 ? 4.337 -7.010 -8.987 1.00 75.81 96 PHE A CA 1
ATOM 779 C C . PHE A 1 96 ? 3.490 -7.982 -8.165 1.00 75.81 96 PHE A C 1
ATOM 781 O O . PHE A 1 96 ? 2.581 -8.598 -8.705 1.00 75.81 96 PHE A O 1
ATOM 788 N N . ALA A 1 97 ? 3.741 -8.095 -6.860 1.00 78.12 97 ALA A N 1
ATOM 789 C CA . ALA A 1 97 ? 2.963 -8.970 -5.985 1.00 78.12 97 ALA A CA 1
ATOM 790 C C . ALA A 1 97 ? 1.474 -8.579 -5.928 1.00 78.12 97 ALA A C 1
ATOM 792 O O . ALA A 1 97 ? 0.624 -9.458 -5.838 1.00 78.12 97 ALA A O 1
ATOM 793 N N . VAL A 1 98 ? 1.167 -7.277 -5.994 1.00 76.62 98 VAL A N 1
ATOM 794 C CA . VAL A 1 98 ? -0.211 -6.757 -5.945 1.00 76.62 98 VAL A CA 1
ATOM 795 C C . VAL A 1 98 ? -0.877 -6.754 -7.322 1.00 76.62 98 VAL A C 1
ATOM 797 O O . VAL A 1 98 ? -2.039 -7.118 -7.441 1.00 76.62 98 VAL A O 1
ATOM 800 N N . THR A 1 99 ? -0.164 -6.334 -8.367 1.00 80.62 99 THR A N 1
ATOM 801 C CA . THR A 1 99 ? -0.759 -6.081 -9.695 1.00 80.62 99 THR A CA 1
ATOM 802 C C . THR A 1 99 ? -0.530 -7.206 -10.704 1.00 80.62 99 THR A C 1
ATOM 804 O O . THR A 1 99 ? -1.129 -7.200 -11.775 1.00 80.62 99 THR A O 1
ATOM 807 N N . GLY A 1 100 ? 0.379 -8.141 -10.415 1.00 81.12 100 GLY A N 1
ATOM 808 C CA . GLY A 1 100 ? 0.852 -9.146 -11.370 1.00 81.12 100 GLY A CA 1
ATOM 809 C C . GLY A 1 100 ? 1.719 -8.587 -12.507 1.00 81.12 100 GLY A C 1
ATOM 810 O O . GLY A 1 100 ? 2.137 -9.345 -13.379 1.00 81.12 100 GLY A O 1
ATOM 811 N N . ALA A 1 101 ? 2.003 -7.280 -12.518 1.00 78.19 101 ALA A N 1
ATOM 812 C CA . ALA A 1 101 ? 2.776 -6.609 -13.558 1.00 78.19 101 ALA A CA 1
ATOM 813 C C . ALA A 1 101 ? 4.057 -5.995 -12.986 1.00 78.19 101 ALA A C 1
ATOM 815 O O . ALA A 1 101 ? 4.096 -5.542 -11.843 1.00 78.19 101 ALA A O 1
ATOM 816 N N . HIS A 1 102 ? 5.138 -5.956 -13.768 1.00 73.50 102 HIS A N 1
ATOM 817 C CA . HIS A 1 102 ? 6.339 -5.237 -13.343 1.00 73.50 102 HIS A CA 1
ATOM 818 C C . HIS A 1 102 ? 6.084 -3.725 -13.415 1.00 73.50 102 HIS A C 1
ATOM 820 O O . HIS A 1 102 ? 5.510 -3.261 -14.403 1.00 73.50 102 HIS A O 1
ATOM 826 N N . PRO A 1 103 ? 6.494 -2.946 -12.396 1.00 70.94 103 PRO A N 1
ATOM 827 C CA . PRO A 1 103 ? 6.335 -1.500 -12.440 1.00 70.94 103 PRO A CA 1
ATOM 828 C C . PRO A 1 103 ? 7.166 -0.940 -13.594 1.00 70.94 103 PRO A C 1
ATOM 830 O O . PRO A 1 103 ? 8.368 -1.188 -13.661 1.00 70.94 103 PRO A O 1
ATOM 833 N N . LEU A 1 104 ? 6.525 -0.185 -14.486 1.00 69.62 104 LEU A N 1
ATOM 834 C CA . LEU A 1 104 ? 7.210 0.587 -15.518 1.00 69.62 104 LEU A CA 1
ATOM 835 C C . LEU A 1 104 ? 7.551 1.957 -14.938 1.00 69.62 104 LEU A C 1
ATOM 837 O O . LEU A 1 104 ? 6.656 2.717 -14.559 1.00 69.62 104 LEU A O 1
ATOM 841 N N . LEU A 1 105 ? 8.838 2.278 -14.844 1.00 69.12 105 LEU A N 1
ATOM 842 C CA . LEU A 1 105 ? 9.264 3.604 -14.425 1.00 69.12 105 LEU A CA 1
ATOM 843 C C . LEU A 1 105 ? 8.951 4.612 -15.539 1.00 69.12 105 LEU A C 1
ATOM 845 O O . LEU A 1 105 ? 9.020 4.270 -16.720 1.00 69.12 105 LEU A O 1
ATOM 849 N N . PRO A 1 106 ? 8.687 5.890 -15.211 1.00 59.00 106 PRO A N 1
ATOM 850 C CA . PRO A 1 106 ? 8.584 6.939 -16.226 1.00 59.00 106 PRO A CA 1
ATOM 851 C C . PRO A 1 106 ? 9.808 6.980 -17.151 1.00 59.00 106 PRO A C 1
ATOM 853 O O . PRO A 1 106 ? 9.667 7.199 -18.352 1.00 59.00 106 PRO A O 1
ATOM 856 N N . LEU A 1 107 ? 10.990 6.683 -16.599 1.00 58.19 107 LEU A N 1
ATOM 857 C CA . LEU A 1 107 ? 12.230 6.520 -17.352 1.00 58.19 107 LEU A CA 1
ATOM 858 C C . LEU A 1 107 ? 12.138 5.389 -18.383 1.00 58.19 107 LEU A C 1
ATOM 860 O O . LEU A 1 107 ? 12.604 5.543 -19.501 1.00 58.19 107 LEU A O 1
ATOM 864 N N . ASP A 1 108 ? 11.499 4.271 -18.050 1.00 58.31 108 ASP A N 1
ATOM 865 C CA . ASP A 1 108 ? 11.329 3.144 -18.971 1.00 58.31 108 ASP A CA 1
ATOM 866 C C . ASP A 1 108 ? 10.443 3.506 -20.163 1.00 58.31 108 ASP A C 1
ATOM 868 O O . ASP A 1 108 ? 10.611 2.949 -21.244 1.00 58.31 108 ASP A O 1
ATOM 872 N N . ILE A 1 109 ? 9.545 4.477 -19.984 1.00 62.44 109 ILE A N 1
ATOM 873 C CA . ILE A 1 109 ? 8.664 4.996 -21.032 1.00 62.44 109 ILE A CA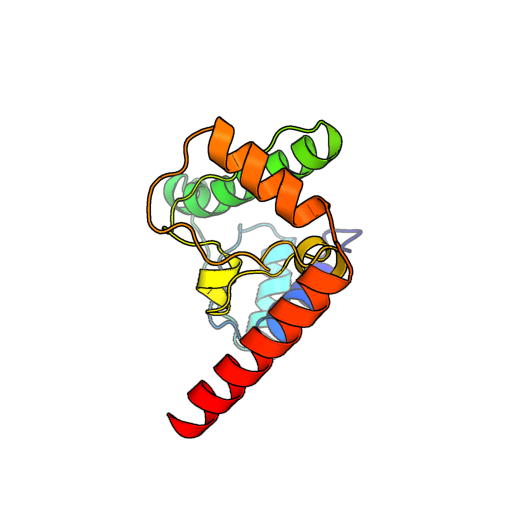 1
ATOM 874 C C . ILE A 1 109 ? 9.378 6.073 -21.866 1.00 62.44 109 ILE A C 1
ATOM 876 O O . ILE A 1 109 ? 9.278 6.059 -23.091 1.00 62.44 109 ILE A O 1
ATOM 880 N N . SER A 1 110 ? 10.111 7.002 -21.237 1.00 60.69 110 SER A N 1
ATOM 881 C CA . SER A 1 110 ? 10.779 8.114 -21.938 1.00 60.69 110 SER A CA 1
ATOM 882 C C . SER A 1 110 ? 12.110 7.722 -22.585 1.00 60.69 110 SER A C 1
ATOM 884 O O . SER A 1 110 ? 12.478 8.213 -23.658 1.00 60.69 110 SER A O 1
ATOM 886 N N . GLU A 1 111 ? 12.857 6.839 -21.929 1.00 62.41 111 GLU A N 1
ATOM 887 C CA . GLU A 1 111 ? 14.160 6.360 -22.379 1.00 62.41 111 GLU A CA 1
ATOM 888 C C . GLU A 1 111 ? 14.085 5.035 -23.127 1.00 62.41 111 GLU A C 1
ATOM 890 O O . GLU A 1 111 ? 15.059 4.676 -23.785 1.00 62.41 111 GLU A O 1
ATOM 895 N N . ALA A 1 112 ? 12.934 4.352 -23.084 1.00 63.19 112 ALA A N 1
ATOM 896 C CA . ALA A 1 112 ? 12.762 3.017 -23.648 1.00 63.19 112 ALA A CA 1
ATOM 897 C C . ALA A 1 112 ? 13.861 2.065 -23.135 1.00 63.19 112 ALA A C 1
ATOM 899 O O . ALA A 1 112 ? 14.471 1.300 -23.882 1.00 63.19 112 ALA A O 1
ATOM 900 N N . THR A 1 113 ? 14.149 2.147 -21.831 1.00 55.84 113 THR A N 1
ATOM 901 C CA . THR A 1 113 ? 15.330 1.525 -21.214 1.00 55.84 113 THR A CA 1
ATOM 902 C C . THR A 1 113 ? 15.359 -0.003 -21.374 1.00 55.84 113 THR A C 1
ATOM 904 O O . THR A 1 113 ? 16.428 -0.609 -21.366 1.00 55.84 113 THR A O 1
ATOM 907 N N . TYR A 1 114 ? 14.195 -0.624 -21.592 1.00 54.62 114 TYR A N 1
ATOM 908 C CA . TYR A 1 114 ? 14.011 -2.067 -21.783 1.00 54.62 114 TYR A CA 1
ATOM 909 C C . TYR A 1 114 ? 13.860 -2.488 -23.252 1.00 54.62 114 TYR A C 1
ATOM 911 O O . TYR A 1 114 ? 13.132 -3.424 -23.572 1.00 54.62 114 TYR A O 1
ATOM 919 N N . LEU A 1 115 ? 14.535 -1.794 -24.168 1.00 59.66 115 LEU A N 1
ATOM 920 C CA . LEU A 1 115 ? 14.586 -2.191 -25.577 1.00 59.66 115 LEU A CA 1
ATOM 921 C C . LEU A 1 115 ? 15.575 -3.326 -25.875 1.00 59.66 115 LEU A C 1
ATOM 923 O O . LEU A 1 115 ? 15.545 -3.868 -26.977 1.00 59.66 115 LEU A O 1
ATOM 927 N N . LEU A 1 116 ? 16.448 -3.688 -24.931 1.00 64.62 116 LEU A N 1
ATOM 928 C CA . LEU A 1 116 ? 17.288 -4.874 -25.081 1.00 64.62 116 LEU A CA 1
ATOM 929 C C . LEU A 1 116 ? 16.595 -6.105 -24.488 1.00 64.62 116 LEU A C 1
ATOM 931 O O . LEU A 1 116 ? 15.944 -5.990 -23.445 1.00 64.62 116 LEU A O 1
ATOM 935 N N . PRO A 1 117 ? 16.745 -7.279 -25.129 1.00 64.00 117 PRO A N 1
ATOM 936 C CA . PRO A 1 117 ? 16.270 -8.525 -24.554 1.00 64.00 117 PRO A CA 1
ATOM 937 C C . PRO A 1 117 ? 16.909 -8.749 -23.175 1.00 64.00 117 PRO A C 1
ATOM 939 O O . PRO A 1 117 ? 18.028 -8.277 -22.929 1.00 64.00 117 PRO A O 1
ATOM 942 N N . PRO A 1 118 ? 16.204 -9.446 -22.265 1.00 67.25 118 PRO A N 1
ATOM 943 C CA . PRO A 1 118 ? 16.790 -9.838 -20.993 1.00 67.25 118 PRO A CA 1
ATOM 944 C C . PRO A 1 118 ? 18.076 -10.636 -21.256 1.00 67.25 118 PRO A C 1
ATOM 946 O O . PRO A 1 118 ? 18.118 -11.405 -22.216 1.00 67.25 118 PRO A O 1
ATOM 949 N N . PRO A 1 119 ? 19.129 -10.438 -20.450 1.00 73.25 119 PRO A N 1
ATOM 950 C CA . PRO A 1 119 ? 20.369 -11.171 -20.635 1.00 73.25 119 PRO A CA 1
ATOM 951 C C . PRO A 1 119 ? 20.148 -12.661 -20.362 1.00 73.25 119 PRO A C 1
ATOM 953 O O . PRO A 1 119 ? 19.447 -13.021 -19.415 1.00 73.25 119 PRO A O 1
ATOM 956 N N . ASP A 1 120 ? 20.764 -13.507 -21.185 1.00 77.44 120 ASP A N 1
ATOM 957 C CA . ASP A 1 120 ? 20.652 -14.965 -21.070 1.00 77.44 120 ASP A CA 1
ATOM 958 C C . ASP A 1 120 ? 21.407 -15.518 -19.844 1.00 77.44 120 ASP A C 1
ATOM 960 O O . ASP A 1 120 ? 21.073 -16.591 -19.349 1.00 77.44 120 ASP A O 1
ATOM 964 N N . ASP A 1 121 ? 22.377 -14.760 -19.320 1.00 82.88 121 ASP A N 1
ATOM 965 C CA . ASP A 1 121 ? 23.228 -15.123 -18.185 1.00 82.88 121 ASP A CA 1
ATOM 966 C C . ASP A 1 121 ? 23.545 -13.917 -17.278 1.00 82.88 121 ASP A C 1
ATOM 968 O O . ASP A 1 121 ? 23.196 -12.765 -17.555 1.00 82.88 121 ASP A O 1
ATOM 972 N N . VAL A 1 122 ? 24.217 -14.180 -16.152 1.00 82.81 122 VAL A N 1
ATOM 973 C CA . VAL A 1 122 ? 24.668 -13.139 -15.216 1.00 82.81 122 VAL A CA 1
ATOM 974 C C . VAL A 1 122 ? 25.705 -12.240 -15.894 1.00 82.81 122 VAL A C 1
ATOM 976 O O . VAL A 1 122 ? 26.832 -12.658 -16.145 1.00 82.81 122 VAL A O 1
ATOM 979 N N . LEU A 1 123 ? 25.329 -10.985 -16.141 1.00 83.06 123 LEU A N 1
ATOM 980 C CA . LEU A 1 123 ? 26.201 -9.995 -16.770 1.00 83.06 123 LEU A CA 1
ATOM 981 C C . LEU A 1 123 ? 27.357 -9.587 -15.851 1.00 83.06 123 LEU A C 1
ATOM 983 O O . LEU A 1 123 ? 27.165 -9.266 -14.674 1.00 83.06 123 LEU A O 1
ATOM 987 N N . SER A 1 124 ? 28.556 -9.505 -16.419 1.00 87.38 124 SER A N 1
ATOM 988 C CA . SER A 1 124 ? 29.688 -8.834 -15.788 1.00 87.38 124 SER A CA 1
ATOM 989 C C . SER A 1 124 ? 29.468 -7.316 -15.709 1.00 87.38 124 SER A C 1
ATOM 991 O O . SER A 1 124 ? 28.648 -6.729 -16.419 1.00 87.38 124 SER A O 1
ATOM 993 N N . PHE A 1 125 ? 30.239 -6.638 -14.853 1.00 81.25 125 PHE A N 1
ATOM 994 C CA . PHE A 1 125 ? 30.173 -5.178 -14.704 1.00 81.25 125 PHE A CA 1
ATOM 995 C C . PHE A 1 125 ? 30.421 -4.433 -16.027 1.00 81.25 125 PHE A C 1
ATOM 997 O O . PHE A 1 125 ? 29.747 -3.449 -16.330 1.00 81.25 125 PHE A O 1
ATOM 1004 N N . THR A 1 126 ? 31.359 -4.924 -16.839 1.00 88.94 126 THR A N 1
ATOM 1005 C CA . THR A 1 126 ? 31.661 -4.348 -18.152 1.00 88.94 126 THR A CA 1
ATOM 1006 C C . THR A 1 126 ? 30.484 -4.504 -19.106 1.00 88.94 126 THR A C 1
ATOM 1008 O O . THR A 1 126 ? 30.087 -3.526 -19.732 1.00 88.94 126 THR A O 1
ATOM 1011 N N . GLU A 1 127 ? 29.876 -5.689 -19.171 1.00 84.12 127 GLU A N 1
ATOM 1012 C CA . GLU A 1 127 ? 28.718 -5.937 -20.035 1.00 84.12 127 GLU A CA 1
ATOM 1013 C C . GLU A 1 127 ? 27.507 -5.103 -19.612 1.00 84.12 127 GLU A C 1
ATOM 1015 O O . GLU A 1 127 ? 26.833 -4.538 -20.469 1.00 84.12 127 GLU A O 1
ATOM 102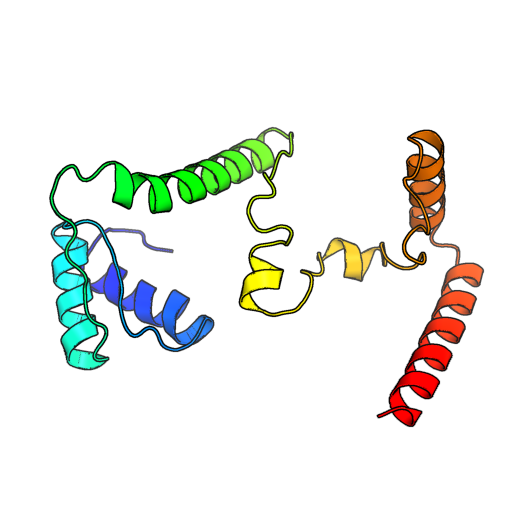0 N N . LEU A 1 128 ? 27.277 -4.926 -18.306 1.00 81.81 128 LEU A N 1
ATOM 1021 C CA . LEU A 1 128 ? 26.245 -4.021 -17.790 1.00 81.81 128 LEU A CA 1
ATOM 1022 C C . LEU A 1 128 ? 26.437 -2.584 -18.291 1.00 81.81 128 LEU A C 1
ATOM 1024 O O . LEU A 1 128 ? 25.479 -1.953 -18.745 1.00 81.81 128 LEU A O 1
ATOM 1028 N N . ILE A 1 129 ? 27.669 -2.064 -18.236 1.00 84.38 129 ILE A N 1
ATOM 1029 C CA . ILE A 1 129 ? 27.986 -0.722 -18.742 1.00 84.38 129 ILE A CA 1
ATOM 1030 C C . ILE A 1 129 ? 27.789 -0.658 -20.255 1.00 84.38 129 ILE A C 1
ATOM 1032 O O . ILE A 1 129 ? 27.196 0.301 -20.746 1.00 84.38 129 ILE A O 1
ATOM 1036 N N . THR A 1 130 ? 28.247 -1.667 -20.997 1.00 82.81 130 THR A N 1
ATOM 1037 C CA . THR A 1 130 ? 28.096 -1.724 -22.455 1.00 82.81 130 THR A CA 1
ATOM 1038 C C . THR A 1 130 ? 26.625 -1.747 -22.859 1.00 82.81 130 THR A C 1
ATOM 1040 O O . THR A 1 130 ? 26.217 -0.930 -23.681 1.00 82.81 130 THR A O 1
ATOM 1043 N N . HIS A 1 131 ? 25.811 -2.603 -22.238 1.00 77.88 131 HIS A N 1
ATOM 1044 C CA . HIS A 1 131 ? 24.368 -2.651 -22.465 1.00 77.88 131 HIS A CA 1
ATOM 1045 C C . HIS A 1 131 ? 23.728 -1.292 -22.187 1.00 77.88 131 HIS A C 1
ATOM 1047 O O . HIS A 1 131 ? 23.001 -0.770 -23.028 1.00 77.88 131 HIS A O 1
ATOM 1053 N N . ARG A 1 132 ? 24.059 -0.666 -21.052 1.00 75.88 132 ARG A N 1
ATOM 1054 C CA . ARG A 1 132 ? 23.498 0.638 -20.689 1.00 75.88 132 ARG A CA 1
ATOM 1055 C C . ARG A 1 132 ? 23.929 1.752 -21.639 1.00 75.88 132 ARG A C 1
ATOM 1057 O O . ARG A 1 132 ? 23.110 2.597 -21.987 1.00 75.88 132 ARG A O 1
ATOM 1064 N N . ALA A 1 133 ? 25.178 1.743 -22.097 1.00 81.25 133 ALA A N 1
ATOM 1065 C CA . ALA A 1 133 ? 25.666 2.684 -23.098 1.00 81.25 133 ALA A CA 1
ATOM 1066 C C . ALA A 1 133 ? 24.921 2.526 -24.432 1.00 81.25 133 ALA A C 1
ATOM 1068 O O . ALA A 1 133 ? 24.554 3.531 -25.036 1.00 81.25 133 ALA A O 1
ATOM 1069 N N . VAL A 1 134 ? 24.645 1.288 -24.859 1.00 74.88 134 VAL A N 1
ATOM 1070 C CA . VAL A 1 134 ? 23.858 0.998 -26.069 1.00 74.88 134 VAL A CA 1
ATOM 1071 C C . VAL A 1 134 ? 22.415 1.479 -25.913 1.00 74.88 134 VAL A C 1
ATOM 1073 O O . VAL A 1 134 ? 21.926 2.188 -26.791 1.00 74.88 134 VAL A O 1
ATOM 1076 N N . THR A 1 135 ? 21.758 1.183 -24.785 1.00 70.56 135 THR A N 1
ATOM 1077 C CA . THR A 1 135 ? 20.401 1.674 -24.486 1.00 70.56 135 THR A CA 1
ATOM 1078 C C . THR A 1 135 ? 20.331 3.202 -24.545 1.00 70.56 135 THR A C 1
ATOM 1080 O O . THR A 1 135 ? 19.422 3.768 -25.150 1.00 70.56 135 THR A O 1
ATOM 1083 N N . LEU A 1 136 ? 21.325 3.886 -23.970 1.00 71.06 136 LEU A N 1
ATOM 1084 C CA . LEU A 1 136 ? 21.398 5.349 -23.962 1.00 71.06 136 LEU A CA 1
ATOM 1085 C C . LEU A 1 136 ? 21.734 5.950 -25.333 1.00 71.06 136 LEU A C 1
ATOM 1087 O O . LEU A 1 136 ? 21.443 7.120 -25.572 1.00 71.06 136 LEU A O 1
ATOM 1091 N N . GLN A 1 137 ? 22.326 5.180 -26.250 1.00 76.12 137 GLN A N 1
ATOM 1092 C CA . GLN A 1 137 ? 22.774 5.701 -27.540 1.00 76.12 137 GLN A CA 1
ATOM 1093 C C . GLN A 1 137 ? 21.613 6.098 -28.473 1.00 76.12 137 GLN A C 1
ATOM 1095 O O . GLN A 1 137 ? 21.872 6.794 -29.455 1.00 76.12 137 GLN A O 1
ATOM 1100 N N . LYS A 1 138 ? 20.360 5.689 -28.172 1.00 66.31 138 LYS A N 1
ATOM 1101 C CA . LYS A 1 138 ? 19.089 6.070 -28.841 1.00 66.31 138 LYS A CA 1
ATOM 1102 C C . LYS A 1 138 ? 19.213 6.340 -30.356 1.00 66.31 138 LYS A C 1
ATOM 1104 O O . LYS A 1 138 ? 18.672 7.320 -30.877 1.00 66.31 138 LYS A O 1
ATOM 1109 N N . ARG A 1 139 ? 19.944 5.499 -31.101 1.00 72.19 139 ARG A N 1
ATOM 1110 C CA . ARG A 1 139 ? 20.145 5.713 -32.545 1.00 72.19 139 ARG A CA 1
ATOM 1111 C C . ARG A 1 139 ? 18.840 5.443 -33.285 1.00 72.19 139 ARG A C 1
ATOM 1113 O O . ARG A 1 139 ? 18.237 4.388 -33.107 1.00 72.19 139 ARG A O 1
ATOM 1120 N N . ARG A 1 140 ? 18.431 6.372 -34.153 1.00 73.94 140 ARG A N 1
ATOM 1121 C CA . ARG A 1 140 ? 17.164 6.291 -34.905 1.00 73.94 140 ARG A CA 1
ATOM 1122 C C . ARG A 1 140 ? 17.010 4.978 -35.675 1.00 73.94 140 ARG A C 1
ATOM 1124 O O . ARG A 1 140 ? 15.940 4.385 -35.620 1.00 73.94 140 ARG A O 1
ATOM 1131 N N . ASP A 1 141 ? 18.079 4.494 -36.302 1.00 76.44 141 ASP A N 1
ATOM 1132 C CA . ASP A 1 141 ? 18.047 3.245 -37.075 1.00 76.44 141 ASP A CA 1
ATOM 1133 C C . ASP A 1 141 ? 17.823 2.016 -36.180 1.00 76.44 141 ASP A C 1
ATOM 1135 O O . ASP A 1 141 ? 17.056 1.120 -36.524 1.00 76.44 141 ASP A O 1
ATOM 1139 N N . GLN A 1 142 ? 18.433 2.000 -34.989 1.00 74.44 142 GLN A N 1
ATOM 1140 C CA . GLN A 1 142 ? 18.235 0.925 -34.011 1.00 74.44 142 GLN A CA 1
ATOM 1141 C C . GLN A 1 142 ? 16.813 0.950 -33.446 1.00 74.44 142 GLN A C 1
ATOM 1143 O O . GLN A 1 142 ? 16.180 -0.097 -33.342 1.00 74.44 142 GLN A O 1
ATOM 1148 N N . LEU A 1 143 ? 16.283 2.140 -33.144 1.00 74.75 143 LEU A N 1
ATOM 1149 C CA . LEU A 1 143 ? 14.897 2.306 -32.698 1.00 74.75 143 LEU A CA 1
ATOM 1150 C C . LEU A 1 143 ? 13.894 1.844 -33.765 1.00 74.75 143 LEU A C 1
ATOM 1152 O O . LEU A 1 143 ? 12.902 1.204 -33.426 1.00 74.75 143 LEU A O 1
ATOM 1156 N N . ALA A 1 144 ? 14.159 2.128 -35.043 1.00 81.38 144 ALA A N 1
ATOM 1157 C CA . ALA A 1 144 ? 13.320 1.680 -36.151 1.00 81.38 144 ALA A CA 1
ATOM 1158 C C . ALA A 1 144 ? 13.324 0.147 -36.296 1.00 81.38 144 ALA A C 1
ATOM 1160 O O . ALA A 1 144 ? 12.256 -0.450 -36.435 1.00 81.38 144 ALA A O 1
ATOM 1161 N N . SER A 1 145 ? 14.499 -0.488 -36.201 1.00 79.81 145 SER A N 1
ATOM 1162 C CA . SER A 1 145 ? 14.621 -1.954 -36.221 1.00 79.81 145 SER A CA 1
ATOM 1163 C C . SER A 1 145 ? 13.851 -2.592 -35.065 1.00 79.81 145 SER A C 1
ATOM 1165 O O . SER A 1 145 ? 12.996 -3.443 -35.284 1.00 79.81 145 SER A O 1
ATOM 1167 N N . LEU A 1 146 ? 14.082 -2.112 -33.841 1.00 76.06 146 LEU A N 1
ATOM 1168 C CA . LEU A 1 146 ? 13.432 -2.631 -32.637 1.00 76.06 146 LEU A CA 1
ATOM 1169 C C . LEU A 1 146 ? 11.912 -2.465 -32.672 1.00 76.06 146 LEU A C 1
ATOM 1171 O O . LEU A 1 146 ? 11.182 -3.373 -32.280 1.00 76.06 146 LEU A O 1
ATOM 1175 N N . HIS A 1 147 ? 11.421 -1.323 -33.160 1.00 79.25 147 HIS A N 1
ATOM 1176 C CA . HIS A 1 147 ? 9.990 -1.111 -33.352 1.00 79.25 147 HIS A CA 1
ATOM 1177 C C . HIS A 1 147 ? 9.391 -2.175 -34.285 1.00 79.25 147 HIS A C 1
ATOM 1179 O O . HIS A 1 147 ? 8.339 -2.734 -33.974 1.00 79.25 147 HIS A O 1
ATOM 1185 N N . SER A 1 148 ? 10.069 -2.480 -35.397 1.00 84.56 148 SER A N 1
ATOM 1186 C CA . SER A 1 148 ? 9.651 -3.536 -36.325 1.00 84.56 148 SER A CA 1
ATOM 1187 C C . SER A 1 148 ? 9.633 -4.910 -35.648 1.00 84.56 148 SER A C 1
ATOM 1189 O O . SER A 1 148 ? 8.634 -5.622 -35.732 1.00 84.56 148 SER A O 1
ATOM 1191 N N . ASP A 1 149 ? 10.692 -5.260 -34.915 1.00 81.25 149 ASP A N 1
ATOM 1192 C CA . ASP A 1 149 ? 10.822 -6.564 -34.254 1.00 81.25 149 ASP A CA 1
ATOM 1193 C C . ASP A 1 149 ? 9.752 -6.782 -33.171 1.00 81.25 149 ASP A C 1
ATOM 1195 O O . ASP A 1 149 ? 9.137 -7.851 -33.089 1.00 81.25 149 ASP A O 1
ATOM 1199 N N . VAL A 1 150 ? 9.485 -5.755 -32.354 1.00 78.44 150 VAL A N 1
ATOM 1200 C CA . VAL A 1 150 ? 8.440 -5.786 -31.318 1.00 78.44 150 VAL A CA 1
ATOM 1201 C C . VAL A 1 150 ? 7.053 -5.887 -31.946 1.00 78.44 150 VAL A C 1
ATOM 1203 O O . VAL A 1 150 ? 6.205 -6.624 -31.438 1.00 78.44 150 VAL A O 1
ATOM 1206 N N . TYR A 1 151 ? 6.806 -5.170 -33.043 1.00 81.56 151 TYR A N 1
ATOM 1207 C CA . TYR A 1 151 ? 5.538 -5.243 -33.765 1.00 81.56 151 TYR A CA 1
ATOM 1208 C C . TYR A 1 151 ? 5.279 -6.660 -34.298 1.00 81.56 151 TYR A C 1
ATOM 1210 O O . TYR A 1 151 ? 4.229 -7.238 -34.017 1.00 81.56 151 TYR A O 1
ATOM 1218 N N . GLU A 1 152 ? 6.271 -7.274 -34.944 1.00 84.38 152 GLU A N 1
ATOM 1219 C CA . GLU A 1 152 ? 6.209 -8.663 -35.417 1.00 84.38 152 GLU A CA 1
ATOM 1220 C C . GLU A 1 152 ? 6.041 -9.675 -34.273 1.00 84.38 152 GLU A C 1
ATOM 1222 O O . GLU A 1 152 ? 5.295 -10.652 -34.377 1.00 84.38 152 GLU A O 1
ATOM 1227 N N . ALA A 1 153 ? 6.719 -9.468 -33.141 1.00 75.62 153 ALA A N 1
ATOM 1228 C CA . ALA A 1 153 ? 6.545 -10.310 -31.959 1.00 75.62 153 ALA A CA 1
ATOM 1229 C C . ALA A 1 153 ? 5.119 -10.214 -31.389 1.00 75.62 153 ALA A C 1
ATOM 1231 O O . ALA A 1 153 ? 4.530 -11.239 -31.042 1.00 75.62 153 ALA A O 1
ATOM 1232 N N . ARG A 1 154 ? 4.537 -9.007 -31.341 1.00 78.50 154 ARG A N 1
ATOM 1233 C CA . ARG A 1 154 ? 3.150 -8.784 -30.902 1.00 78.50 154 ARG A CA 1
ATOM 1234 C C . ARG A 1 154 ? 2.140 -9.438 -31.838 1.00 78.50 154 ARG A C 1
ATOM 1236 O O . ARG A 1 154 ? 1.218 -10.081 -31.347 1.00 78.50 154 ARG A O 1
ATOM 1243 N N . LEU A 1 155 ? 2.334 -9.334 -33.154 1.00 86.38 155 LEU A N 1
ATOM 1244 C CA . LEU A 1 155 ? 1.499 -10.031 -34.137 1.00 86.38 155 LEU A CA 1
ATOM 1245 C C . LEU A 1 155 ? 1.554 -11.551 -33.936 1.00 86.38 155 LEU A C 1
ATOM 1247 O O . LEU A 1 155 ? 0.515 -12.200 -33.848 1.00 86.38 155 LEU A O 1
ATOM 1251 N N . ARG A 1 156 ? 2.755 -12.121 -33.772 1.00 82.31 156 ARG A N 1
ATOM 1252 C CA . ARG A 1 156 ? 2.929 -13.558 -33.496 1.00 82.31 156 ARG A CA 1
ATOM 1253 C C . ARG A 1 156 ? 2.281 -13.998 -32.184 1.00 82.31 156 ARG A C 1
ATOM 1255 O O . ARG A 1 156 ? 1.711 -15.084 -32.129 1.00 82.31 156 ARG A O 1
ATOM 1262 N N . ALA A 1 157 ? 2.372 -13.182 -31.135 1.00 74.50 157 ALA A N 1
ATOM 1263 C CA . ALA A 1 157 ? 1.719 -13.456 -29.859 1.00 74.50 157 ALA A CA 1
ATOM 1264 C C . ALA A 1 157 ? 0.190 -13.423 -29.993 1.00 74.50 157 ALA A C 1
ATOM 1266 O O . ALA A 1 157 ? -0.463 -14.348 -29.530 1.00 74.50 157 ALA A O 1
ATOM 1267 N N . ALA A 1 158 ? -0.368 -12.425 -30.684 1.00 77.62 158 ALA A N 1
ATOM 1268 C CA . ALA A 1 158 ? -1.808 -12.306 -30.913 1.00 77.62 158 ALA A CA 1
ATOM 1269 C C . ALA A 1 158 ? -2.399 -13.466 -31.733 1.00 77.62 158 ALA A C 1
ATOM 1271 O O . ALA A 1 158 ? -3.572 -13.760 -31.584 1.00 77.62 158 ALA A O 1
ATOM 1272 N N . VAL A 1 159 ? -1.604 -14.129 -32.580 1.00 79.88 159 VAL A N 1
ATOM 1273 C CA . VAL A 1 159 ? -2.020 -15.343 -33.313 1.00 79.88 159 VAL A CA 1
ATOM 1274 C C . VAL A 1 159 ? -1.983 -16.601 -32.431 1.00 79.88 159 VAL A C 1
ATOM 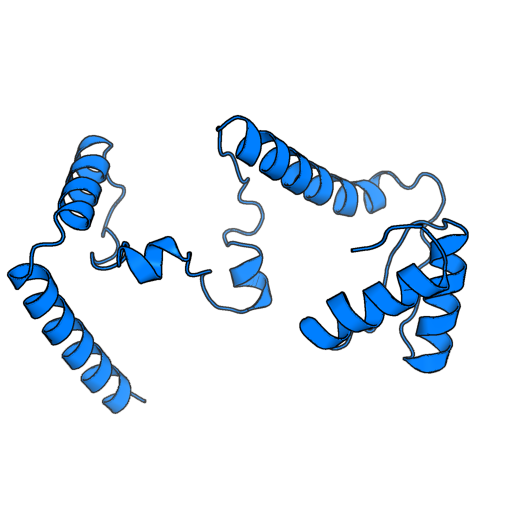1276 O O . VAL A 1 159 ? -2.632 -17.598 -32.739 1.00 79.88 159 VAL A O 1
ATOM 1279 N N . ARG A 1 160 ? -1.189 -16.592 -31.355 1.00 68.81 160 ARG A N 1
ATOM 1280 C CA . ARG A 1 160 ? -1.051 -17.716 -30.413 1.00 68.81 160 ARG A CA 1
ATOM 1281 C C . ARG A 1 160 ? -2.124 -17.740 -29.319 1.00 68.81 160 ARG A C 1
ATOM 1283 O O . ARG A 1 160 ? -2.217 -18.760 -28.637 1.00 68.81 160 ARG A O 1
ATOM 1290 N N . PHE A 1 161 ? -2.871 -16.652 -29.148 1.00 48.69 161 PHE A N 1
ATOM 1291 C CA . PHE A 1 161 ? -4.003 -16.514 -28.226 1.00 48.69 161 PHE A CA 1
ATOM 1292 C C . PHE A 1 161 ? -5.311 -16.420 -29.011 1.00 48.69 161 PHE A C 1
ATOM 1294 O O . PHE A 1 161 ? -6.344 -16.838 -28.446 1.00 48.69 161 PHE A O 1
#

Foldseek 3Di:
DDPDLALVSVLCCCVPVPPVVQHDAAEDEDEPPPSPVSNVVVCCVPPVYHYDYDDPPPCVVVVVVVVVVVLVVVVVVCVVVPDDDDDDPPVADPCCVRPVDHDQDPCCVVLVQVLDDDDPDDDDPVRVVVSNVVSNVPDPVSVVVSVVVVVVVVVVVVVVD

pLDDT: mean 76.9, std 11.69, range [43.41, 93.69]

InterPro domains:
  IPR001584 Integrase, catalytic core [PS50994] (1-127)
  IPR012337 Ribonuclease H-like superfamily [SSF53098] (2-108)
  IPR036397 Ribonuclease H superfamily [G3DSA:3.30.420.10] (1-144)

Sequence (161 aa):
MLRRETANAIGDWIFQDLICRWETLLEIVTDNGIPFLKALAYLESEYHIKHIHISGYNSHANGVIERPHFDVRESISKAVDGEENLRRRMGCSPYFAVTGAHPLLPLDISEATYLLPPPDDVLSFTELITHRAVTLQKRRDQLASLHSDVYEARLRAAVRF

Secondary structure (DSSP, 8-state):
--SS--HHHHHHHIIIIIIHHH---SEEEE---HHHHHHHHHHHHHH--EEEEPPTT-HHHHHHHHHHHHHHHHHHHHHHH-------SSSS-HHHHHHSSPPPPHHHHHS-TT-SPPPSS---HHHHHHHHHHHHT--HHHHHHHHHHHHHHHHHHHHH-

Organism: NCBI:txid2733690

Radius of gyration: 22.69 Å; chains: 1; bounding box: 52×36×61 Å